Protein AF-A0A8R1TN82-F1 (afdb_monomer)

Secondary structure (DSSP, 8-state):
-EEEETTEEEE-----GGGGGGGT--S-TTSHHHHHHHHHHHHHHHHHHTT-TTT----SS------

Radius of gyration: 13.94 Å; Cα contacts (8 Å, |Δi|>4): 51; chains: 1; bounding box: 29×25×40 Å

Solvent-accessible surface area (backbone atoms only — not comparable to full-atom values): 4309 Å² total; per-residue (Å²): 87,67,50,82,48,97,94,44,72,47,73,76,43,82,67,54,48,89,55,36,48,82,77,69,50,78,68,64,56,82,40,72,70,34,51,51,51,32,52,52,50,33,52,52,56,44,30,50,75,72,70,42,43,82,81,62,66,75,80,89,69,93,80,81,69,96,127

Mean predicted aligned error: 4.21 Å

Structure (mmCIF, N/CA/C/O backbone):
data_AF-A0A8R1TN82-F1
#
_entry.id   AF-A0A8R1TN82-F1
#
loop_
_atom_site.group_PDB
_atom_site.id
_atom_site.type_symbol
_atom_site.label_atom_id
_atom_site.label_alt_id
_atom_site.label_comp_id
_atom_site.label_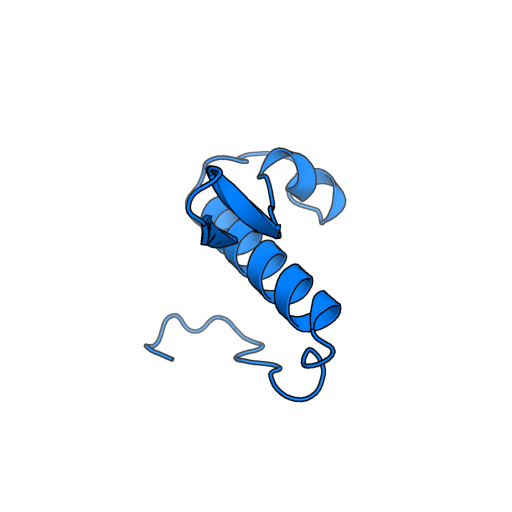asym_id
_atom_site.label_entity_id
_atom_site.label_seq_id
_atom_site.pdbx_PDB_ins_code
_atom_site.Cartn_x
_atom_site.Cartn_y
_atom_site.Cartn_z
_atom_site.occupancy
_atom_site.B_iso_or_equiv
_atom_site.auth_seq_id
_atom_site.auth_comp_id
_atom_site.auth_asym_id
_atom_site.auth_atom_id
_atom_site.pdbx_PDB_model_num
ATOM 1 N N . ILE A 1 1 ? -7.609 6.897 3.893 1.00 87.44 1 ILE A N 1
ATOM 2 C CA . ILE A 1 1 ? -9.058 6.912 4.212 1.00 87.44 1 ILE A CA 1
ATOM 3 C C . ILE A 1 1 ? -9.202 7.236 5.680 1.00 87.44 1 ILE A C 1
ATOM 5 O O . ILE A 1 1 ? -8.677 6.489 6.503 1.00 87.44 1 ILE A O 1
ATOM 9 N N . ALA A 1 2 ? -9.863 8.344 5.985 1.00 92.81 2 ALA A N 1
ATOM 10 C CA . ALA A 1 2 ? -10.196 8.749 7.339 1.00 92.81 2 ALA A CA 1
ATOM 11 C C . ALA A 1 2 ? -11.670 9.159 7.378 1.00 92.81 2 ALA A C 1
ATOM 13 O O . ALA A 1 2 ? -12.227 9.534 6.346 1.00 92.81 2 ALA A O 1
ATOM 14 N N . TYR A 1 3 ? -12.293 9.053 8.543 1.00 94.00 3 TYR A N 1
ATOM 15 C CA . TYR A 1 3 ? -13.623 9.598 8.791 1.00 94.00 3 TYR A CA 1
ATOM 16 C C . TYR A 1 3 ? -13.610 10.354 10.116 1.00 94.00 3 TYR A C 1
ATOM 18 O O . TYR A 1 3 ? -12.854 10.007 11.028 1.00 94.00 3 TYR A O 1
ATOM 26 N N . SER A 1 4 ? -14.452 11.374 10.222 1.00 95.06 4 SER A N 1
ATOM 27 C CA . SER A 1 4 ? -14.437 12.282 11.364 1.00 95.06 4 SER A CA 1
ATOM 28 C C . SER A 1 4 ? -15.241 11.744 12.544 1.00 95.06 4 SER A C 1
ATOM 30 O O . SER A 1 4 ? -16.347 11.222 12.388 1.00 95.06 4 SER A O 1
ATOM 32 N N . ARG A 1 5 ? -14.685 11.889 13.748 1.00 93.75 5 ARG A N 1
ATOM 33 C CA . ARG A 1 5 ? -15.386 11.754 15.030 1.00 93.75 5 ARG A CA 1
ATOM 34 C C . ARG A 1 5 ? -15.157 13.016 15.857 1.00 93.75 5 ARG A C 1
ATOM 36 O O . ARG A 1 5 ? -14.230 13.771 15.592 1.00 93.75 5 ARG A O 1
ATOM 43 N N . ILE A 1 6 ? -15.981 13.218 16.885 1.00 93.50 6 ILE A N 1
ATOM 44 C CA . ILE A 1 6 ? -15.875 14.372 17.798 1.00 93.50 6 ILE A CA 1
ATOM 45 C C . ILE A 1 6 ? -14.481 14.451 18.449 1.00 93.50 6 ILE A C 1
ATOM 47 O O . ILE A 1 6 ? -13.948 15.537 18.631 1.00 93.50 6 ILE A O 1
ATOM 51 N N . GLU A 1 7 ? -13.875 13.303 18.755 1.00 94.00 7 GLU A N 1
ATOM 52 C CA . GLU A 1 7 ? -12.541 13.205 19.367 1.00 94.00 7 GLU A CA 1
ATOM 53 C C . GLU A 1 7 ? -11.383 13.412 18.369 1.00 94.00 7 GLU A C 1
ATOM 55 O O . GLU A 1 7 ? -10.233 13.542 18.785 1.00 94.00 7 GLU A O 1
ATOM 60 N N . GLY A 1 8 ? -11.663 13.425 17.061 1.00 93.44 8 GLY A N 1
ATOM 61 C CA . GLY A 1 8 ? -10.670 13.514 15.991 1.00 93.44 8 GLY A CA 1
ATOM 62 C C . GLY A 1 8 ? -10.960 12.579 14.813 1.00 93.44 8 GLY A C 1
ATOM 63 O O . GLY A 1 8 ? -11.849 11.724 14.862 1.00 93.44 8 GLY A O 1
ATOM 64 N N . ASP A 1 9 ? -10.197 12.736 13.731 1.00 95.06 9 ASP A N 1
ATOM 65 C CA . ASP A 1 9 ? -10.307 11.874 12.555 1.00 95.06 9 ASP A CA 1
ATOM 66 C C . ASP A 1 9 ? -9.706 10.492 12.823 1.00 95.06 9 ASP A C 1
ATOM 68 O O . ASP A 1 9 ? -8.557 10.347 13.244 1.00 95.06 9 ASP A O 1
ATOM 72 N N . VAL A 1 10 ? -10.475 9.449 12.521 1.00 92.88 10 VAL A N 1
ATOM 73 C CA . VAL A 1 10 ? -10.022 8.065 12.646 1.00 92.88 10 VAL A CA 1
ATOM 74 C C . VAL A 1 10 ? -9.527 7.575 11.294 1.00 92.88 10 VAL A C 1
ATOM 76 O O . VAL A 1 10 ? -10.280 7.480 10.323 1.00 92.88 10 VAL A O 1
ATOM 79 N N . ILE A 1 11 ? -8.247 7.214 11.237 1.00 93.12 11 ILE A N 1
ATOM 80 C CA . ILE A 1 11 ? -7.620 6.665 10.036 1.00 93.12 11 ILE A CA 1
ATOM 81 C C . ILE A 1 11 ? -8.009 5.189 9.894 1.00 93.12 11 ILE A C 1
ATOM 83 O O . ILE A 1 11 ? -7.646 4.344 10.710 1.00 93.12 11 ILE A O 1
ATOM 87 N N . VAL A 1 12 ? -8.714 4.855 8.814 1.00 92.44 12 VAL A N 1
ATOM 88 C CA . VAL A 1 12 ? -9.110 3.473 8.503 1.00 92.44 12 VAL A CA 1
ATOM 89 C C . VAL A 1 12 ? -7.964 2.720 7.837 1.00 92.44 12 VAL A C 1
ATOM 91 O O . VAL A 1 12 ? -7.629 1.605 8.247 1.00 92.44 12 VAL A O 1
ATOM 94 N N . CYS A 1 13 ? -7.373 3.336 6.811 1.00 93.00 13 CYS A N 1
ATOM 95 C CA . CYS A 1 13 ? -6.278 2.797 6.007 1.00 93.00 13 CYS A CA 1
ATOM 96 C C . CYS A 1 13 ? -5.398 3.938 5.483 1.00 93.00 13 CYS A C 1
ATOM 98 O O . CYS A 1 13 ? -5.909 4.985 5.068 1.00 93.00 13 CYS A O 1
ATOM 100 N N . SER A 1 14 ? -4.092 3.692 5.433 1.00 94.25 14 SER A N 1
ATOM 101 C CA . SER A 1 14 ? -3.076 4.556 4.829 1.00 94.25 14 SER A CA 1
ATOM 102 C C . SER A 1 14 ? -2.219 3.754 3.846 1.00 94.25 14 SER A C 1
ATOM 104 O O . SER A 1 14 ? -2.120 2.528 3.947 1.00 94.25 14 SER A O 1
ATOM 106 N N . ALA A 1 15 ? -1.622 4.447 2.882 1.00 94.38 15 ALA A N 1
ATOM 107 C CA . ALA A 1 15 ? -0.595 3.927 1.989 1.00 94.38 15 ALA A CA 1
ATOM 108 C C . ALA A 1 15 ? 0.369 5.067 1.662 1.00 94.38 15 ALA A C 1
ATOM 110 O O . ALA A 1 15 ? -0.053 6.221 1.571 1.00 94.38 15 ALA A O 1
ATOM 111 N N . TYR A 1 16 ? 1.644 4.739 1.481 1.00 94.12 16 TYR A N 1
ATOM 112 C CA . TYR A 1 16 ? 2.684 5.725 1.223 1.00 94.12 16 TYR A CA 1
ATOM 113 C C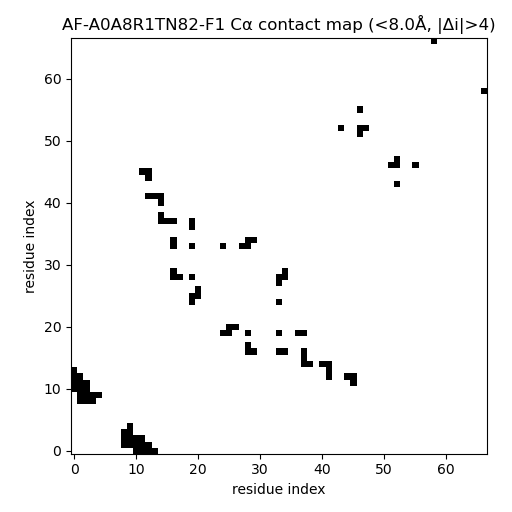 . TYR A 1 16 ? 3.557 5.321 0.040 1.00 94.12 16 TYR A C 1
ATOM 115 O O . TYR A 1 16 ? 3.845 4.142 -0.160 1.00 94.12 16 TYR A O 1
ATOM 123 N N . SER A 1 17 ? 4.062 6.307 -0.704 1.00 91.75 17 SER A N 1
ATOM 124 C CA . SER A 1 17 ? 4.911 6.040 -1.870 1.00 91.75 17 SER A CA 1
ATOM 125 C C . SER A 1 17 ? 6.238 5.370 -1.524 1.00 91.75 17 SER A C 1
ATOM 127 O O . SER A 1 17 ? 6.796 4.659 -2.351 1.00 91.75 17 SER A O 1
ATOM 129 N N . HIS A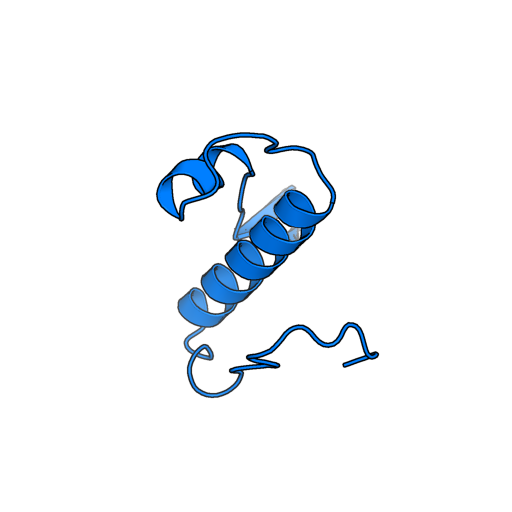 1 18 ? 6.734 5.531 -0.295 1.00 92.19 18 HIS A N 1
ATOM 130 C CA . HIS A 1 18 ? 7.944 4.846 0.167 1.00 92.19 18 HIS A CA 1
ATOM 131 C C . HIS A 1 18 ? 7.756 3.333 0.360 1.00 92.19 18 HIS A C 1
ATOM 133 O O . HIS A 1 18 ? 8.739 2.620 0.532 1.00 92.19 18 HIS A O 1
ATOM 139 N N . GLU A 1 19 ? 6.519 2.826 0.318 1.00 92.69 19 GLU A N 1
ATOM 140 C CA . GLU A 1 19 ? 6.242 1.387 0.308 1.00 92.69 19 GLU A CA 1
ATOM 141 C C . GLU A 1 19 ? 6.332 0.787 -1.107 1.00 92.69 19 GLU A C 1
ATOM 143 O O . GLU A 1 19 ? 6.521 -0.421 -1.249 1.00 92.69 19 GLU A O 1
ATOM 148 N N . LEU A 1 20 ? 6.233 1.606 -2.163 1.00 92.06 20 LEU A N 1
ATOM 149 C CA . LEU A 1 20 ? 6.252 1.143 -3.556 1.00 92.06 20 LEU A CA 1
ATOM 150 C C . LEU A 1 20 ? 7.532 0.403 -3.989 1.00 92.06 20 LEU A C 1
ATOM 152 O O . LEU A 1 20 ? 7.404 -0.525 -4.794 1.00 92.06 20 LEU A O 1
ATOM 156 N N . PRO A 1 21 ? 8.738 0.693 -3.452 1.00 93.25 21 PRO A N 1
ATOM 157 C CA . PRO A 1 21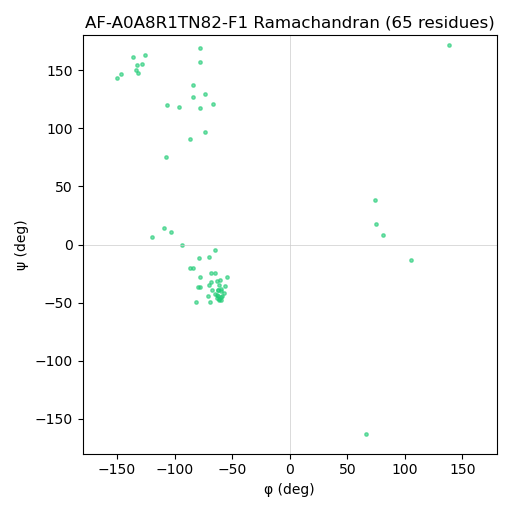 ? 9.929 -0.114 -3.720 1.00 93.25 21 PRO A CA 1
ATOM 158 C C . PRO A 1 21 ? 9.753 -1.603 -3.408 1.00 93.25 21 PRO A C 1
ATOM 160 O O . PRO A 1 21 ? 10.356 -2.435 -4.084 1.00 93.25 21 PRO A O 1
ATOM 163 N N . ARG A 1 22 ? 8.880 -1.961 -2.453 1.00 93.00 22 ARG A N 1
ATOM 164 C CA . ARG A 1 22 ? 8.544 -3.361 -2.139 1.00 93.00 22 ARG A CA 1
ATOM 165 C C . ARG A 1 22 ? 7.751 -4.050 -3.256 1.00 93.00 22 ARG A C 1
ATOM 167 O O . ARG A 1 22 ? 7.811 -5.268 -3.371 1.00 93.00 22 ARG A O 1
ATOM 174 N N . TYR A 1 23 ? 7.038 -3.280 -4.074 1.00 92.75 23 TYR A N 1
ATOM 175 C CA . TYR A 1 23 ? 6.197 -3.760 -5.175 1.00 92.75 23 TYR A CA 1
ATOM 176 C C . TYR A 1 23 ? 6.852 -3.575 -6.556 1.00 92.75 23 TYR A C 1
ATOM 178 O O . TYR A 1 23 ? 6.194 -3.748 -7.575 1.00 92.75 23 TYR A O 1
ATOM 186 N N . GLY A 1 24 ? 8.144 -3.228 -6.605 1.00 92.94 24 GLY A N 1
ATOM 187 C CA . GLY A 1 24 ? 8.934 -3.157 -7.841 1.00 92.94 24 GLY A CA 1
ATOM 188 C C . GLY A 1 24 ? 9.241 -1.745 -8.354 1.00 92.94 24 GLY A C 1
ATOM 189 O O . GLY A 1 24 ? 10.151 -1.595 -9.171 1.00 92.94 24 GLY A O 1
ATOM 190 N N . ILE A 1 25 ? 8.584 -0.695 -7.846 1.00 90.50 25 ILE A N 1
ATOM 191 C CA . ILE A 1 25 ? 8.867 0.698 -8.241 1.00 90.50 25 ILE A CA 1
ATOM 192 C C . ILE A 1 25 ? 10.004 1.245 -7.372 1.00 90.50 25 ILE A C 1
ATOM 194 O O . ILE A 1 25 ? 9.788 1.778 -6.286 1.00 90.50 25 ILE A O 1
ATOM 198 N N . LYS A 1 26 ? 11.244 1.085 -7.841 1.00 90.62 26 LYS A N 1
ATOM 199 C CA . LYS A 1 26 ? 12.451 1.448 -7.072 1.00 90.62 26 LYS A CA 1
ATOM 200 C C . LYS A 1 26 ? 12.755 2.949 -7.053 1.00 90.62 26 LYS A C 1
ATOM 202 O O . LYS A 1 26 ? 13.389 3.426 -6.119 1.00 90.62 26 LYS A O 1
ATOM 207 N N . VAL A 1 27 ? 12.349 3.677 -8.090 1.00 91.12 27 VAL A N 1
ATOM 208 C CA . VAL A 1 27 ? 12.665 5.100 -8.294 1.00 91.12 27 VAL A CA 1
ATOM 209 C C . VAL A 1 27 ? 11.424 5.857 -8.753 1.00 91.12 27 VAL A C 1
ATOM 211 O O . VAL A 1 27 ? 10.473 5.254 -9.241 1.00 91.12 27 VAL A O 1
ATOM 214 N N . GLY A 1 28 ? 11.436 7.185 -8.619 1.00 90.25 28 GLY A N 1
ATOM 215 C CA . GLY A 1 28 ? 10.340 8.026 -9.105 1.00 90.25 28 GLY A CA 1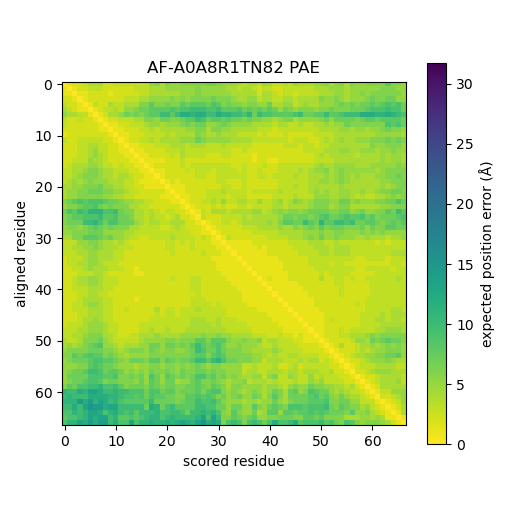
ATOM 216 C C . GLY A 1 28 ? 9.073 7.957 -8.251 1.00 90.25 28 GLY A C 1
ATOM 217 O O . GLY A 1 28 ? 7.981 8.015 -8.793 1.00 90.25 28 GLY A O 1
ATOM 218 N N . LEU A 1 29 ? 9.207 7.880 -6.924 1.00 89.62 29 LEU A N 1
ATOM 219 C CA . LEU A 1 29 ? 8.101 7.678 -5.968 1.00 89.62 29 LEU A CA 1
ATOM 220 C C . LEU A 1 29 ? 7.074 8.827 -5.898 1.00 89.62 29 LEU A C 1
ATOM 222 O O . LEU A 1 29 ? 6.074 8.735 -5.189 1.00 89.62 29 LEU A O 1
ATOM 226 N N . THR A 1 30 ? 7.319 9.916 -6.619 1.00 92.88 30 THR A N 1
ATOM 227 C CA . THR A 1 30 ? 6.482 11.122 -6.650 1.00 92.88 30 THR A CA 1
ATOM 228 C C . THR A 1 30 ? 5.940 11.441 -8.046 1.00 92.88 30 THR A C 1
ATOM 230 O O . THR A 1 30 ? 5.329 12.488 -8.233 1.00 92.88 30 THR A O 1
ATOM 233 N N . ASN A 1 31 ? 6.151 10.568 -9.039 1.00 94.56 31 ASN A N 1
ATOM 234 C CA . ASN A 1 31 ? 5.577 10.745 -10.374 1.00 94.56 31 ASN A CA 1
ATOM 235 C C . ASN A 1 31 ? 4.087 10.339 -10.418 1.00 94.56 31 ASN A C 1
ATOM 237 O O . ASN A 1 31 ? 3.563 9.708 -9.498 1.00 94.56 31 ASN A O 1
ATOM 241 N N . TYR A 1 32 ? 3.411 10.672 -11.521 1.00 92.62 32 TYR A N 1
ATOM 242 C CA . TYR A 1 32 ? 1.995 10.344 -11.729 1.00 92.62 32 TYR A CA 1
ATOM 243 C C . TYR A 1 32 ? 1.715 8.833 -11.621 1.00 92.62 32 TYR A C 1
ATOM 245 O O . TYR A 1 32 ? 0.772 8.420 -10.950 1.00 92.62 32 TYR A O 1
ATOM 253 N N . ALA A 1 33 ? 2.588 7.997 -12.194 1.00 92.06 33 ALA A N 1
ATOM 254 C CA . ALA A 1 33 ? 2.462 6.540 -12.123 1.00 92.06 33 ALA A CA 1
ATOM 255 C C . ALA A 1 33 ? 2.540 6.002 -10.678 1.00 92.06 33 ALA A C 1
ATOM 257 O O . ALA A 1 33 ? 1.777 5.116 -10.302 1.00 92.06 33 ALA A O 1
ATOM 258 N N . SER A 1 34 ? 3.414 6.564 -9.838 1.00 93.19 34 SER A N 1
ATOM 259 C CA . SER A 1 34 ? 3.524 6.215 -8.417 1.00 93.19 34 SER A CA 1
ATOM 260 C C . SER A 1 34 ? 2.323 6.705 -7.613 1.00 93.19 34 SER A C 1
ATOM 262 O O . SER A 1 34 ? 1.873 6.012 -6.702 1.00 93.19 34 SER A O 1
ATOM 264 N N . ALA A 1 35 ? 1.754 7.864 -7.951 1.00 94.50 35 ALA A N 1
ATOM 265 C CA . ALA A 1 35 ? 0.506 8.325 -7.343 1.00 94.50 35 ALA A CA 1
ATOM 266 C C . ALA A 1 35 ? -0.653 7.361 -7.660 1.00 94.50 35 ALA A C 1
ATOM 268 O O . ALA A 1 35 ? -1.378 6.945 -6.758 1.00 94.50 35 ALA A O 1
ATOM 269 N N . TYR A 1 36 ? -0.764 6.907 -8.912 1.00 92.94 36 TYR A N 1
ATOM 270 C CA . TYR A 1 36 ? -1.740 5.884 -9.292 1.00 92.94 36 TYR A CA 1
ATOM 271 C C . TYR A 1 36 ? -1.507 4.559 -8.546 1.00 92.94 36 TYR A C 1
ATOM 273 O O . TYR A 1 36 ? -2.425 4.010 -7.937 1.00 92.94 36 TYR A O 1
ATOM 281 N N . ALA A 1 37 ? -0.260 4.078 -8.502 1.00 93.56 37 ALA A N 1
ATOM 282 C CA . ALA A 1 37 ? 0.093 2.843 -7.805 1.00 93.56 37 ALA A CA 1
ATOM 283 C C . ALA A 1 37 ? -0.169 2.914 -6.288 1.00 93.56 37 ALA A C 1
ATOM 285 O O . ALA A 1 37 ? -0.644 1.942 -5.699 1.00 93.56 37 ALA A O 1
ATOM 286 N N . THR A 1 38 ? 0.096 4.056 -5.643 1.00 95.12 38 THR A N 1
ATOM 287 C CA . THR A 1 38 ? -0.235 4.251 -4.220 1.00 95.12 38 THR A CA 1
ATOM 288 C C . THR A 1 38 ? -1.740 4.289 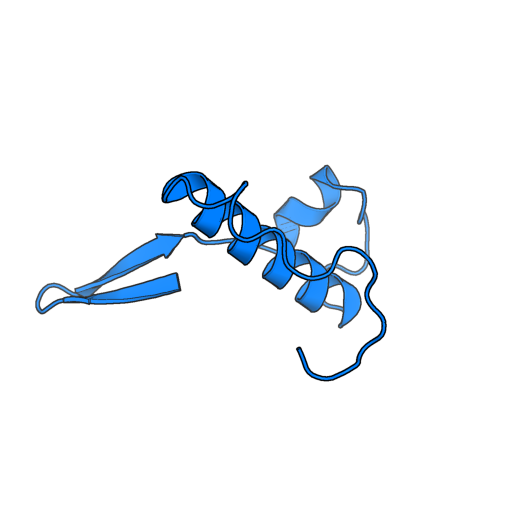-3.976 1.00 95.12 38 THR A C 1
ATOM 290 O O . THR A 1 38 ? -2.199 3.694 -2.999 1.00 95.12 38 THR A O 1
ATOM 293 N N . GLY A 1 39 ? -2.514 4.921 -4.863 1.00 94.06 39 GLY A N 1
ATOM 294 C CA . GLY A 1 39 ? -3.978 4.896 -4.827 1.00 94.06 39 GLY A CA 1
ATOM 295 C C . GLY A 1 39 ? -4.533 3.475 -4.940 1.00 94.06 39 GLY A C 1
ATOM 296 O O . GLY A 1 39 ? -5.331 3.054 -4.098 1.00 94.06 39 GLY A O 1
ATOM 297 N N . LEU A 1 40 ? -4.037 2.697 -5.908 1.00 93.44 40 LEU A N 1
ATOM 298 C CA . LEU A 1 40 ? -4.400 1.289 -6.080 1.00 93.44 40 LEU A CA 1
ATOM 299 C C . LEU A 1 40 ? -4.047 0.457 -4.838 1.00 93.44 40 LEU A C 1
ATOM 301 O O . LEU A 1 40 ? -4.874 -0.313 -4.346 1.00 93.44 40 LEU A O 1
ATOM 305 N N . LEU A 1 41 ? -2.844 0.641 -4.287 1.00 94.50 41 LEU A N 1
ATOM 306 C CA . LEU A 1 41 ? -2.404 -0.037 -3.068 1.00 94.50 41 LEU A CA 1
ATOM 307 C C . LEU A 1 41 ? -3.325 0.276 -1.878 1.00 94.50 41 LEU A C 1
ATOM 309 O O . LEU A 1 41 ? -3.709 -0.630 -1.136 1.00 94.50 41 LEU A O 1
ATOM 313 N N . LEU A 1 42 ? -3.706 1.544 -1.706 1.00 94.88 42 LEU A N 1
ATOM 314 C CA . LEU A 1 42 ? -4.615 1.987 -0.652 1.00 94.88 42 LEU A CA 1
ATOM 315 C C . LEU A 1 42 ? -6.008 1.365 -0.802 1.00 94.88 42 LEU A C 1
ATOM 317 O O . LEU A 1 42 ? -6.552 0.859 0.183 1.00 94.88 42 LEU A O 1
ATOM 321 N N . ALA A 1 43 ? -6.560 1.359 -2.017 1.00 93.38 43 ALA A N 1
ATOM 322 C CA . ALA A 1 43 ? -7.862 0.766 -2.311 1.00 93.38 43 ALA A CA 1
ATOM 323 C C . ALA A 1 43 ? -7.871 -0.743 -2.022 1.00 93.38 43 ALA A C 1
ATOM 325 O O . ALA A 1 43 ? -8.745 -1.231 -1.304 1.00 93.38 43 ALA A O 1
ATOM 326 N N . ARG A 1 44 ? -6.848 -1.480 -2.479 1.00 93.25 44 ARG A N 1
ATOM 327 C CA . ARG A 1 44 ? -6.712 -2.921 -2.205 1.00 93.25 44 ARG A CA 1
ATOM 328 C C . ARG A 1 44 ? -6.548 -3.224 -0.723 1.00 93.25 44 ARG A C 1
ATOM 330 O O . ARG A 1 44 ? -7.207 -4.126 -0.212 1.00 93.25 44 ARG A O 1
ATOM 337 N N . ARG A 1 45 ? -5.719 -2.453 -0.014 1.00 94.19 45 ARG A N 1
ATOM 338 C CA . ARG A 1 45 ? -5.533 -2.584 1.440 1.00 94.19 45 ARG A CA 1
ATOM 339 C C . ARG A 1 45 ? -6.843 -2.360 2.191 1.00 94.19 45 ARG A C 1
ATOM 341 O O . ARG A 1 45 ? -7.127 -3.078 3.147 1.00 94.19 45 ARG A O 1
ATOM 348 N N . HIS A 1 46 ? -7.640 -1.388 1.756 1.00 94.12 46 HIS A N 1
ATOM 349 C CA . HIS A 1 46 ? -8.936 -1.113 2.358 1.00 94.12 46 HIS A CA 1
ATOM 350 C C . HIS A 1 46 ? -9.955 -2.225 2.093 1.00 94.12 46 HIS A C 1
ATOM 352 O O . HIS A 1 46 ? -10.534 -2.738 3.049 1.00 94.12 46 HIS A O 1
ATOM 358 N N . LEU A 1 47 ? -10.111 -2.651 0.835 1.00 94.12 47 LEU A N 1
ATOM 359 C CA . LEU A 1 47 ? -11.026 -3.731 0.445 1.00 94.12 47 LEU A CA 1
ATOM 360 C C . LEU A 1 47 ? -10.696 -5.058 1.140 1.00 94.12 47 LEU A C 1
ATOM 362 O O . LEU A 1 47 ? -11.603 -5.767 1.572 1.00 94.12 47 LEU A O 1
ATOM 366 N N . LEU A 1 48 ? -9.407 -5.370 1.305 1.00 93.44 48 LEU A N 1
ATOM 367 C CA . LEU A 1 48 ? -8.967 -6.547 2.053 1.00 93.44 48 LEU A CA 1
ATOM 368 C C . LEU A 1 48 ? -9.344 -6.446 3.537 1.00 93.44 48 LEU A C 1
ATOM 370 O O . LEU A 1 48 ? -9.844 -7.410 4.105 1.00 93.44 48 LEU A O 1
ATOM 374 N N . LYS A 1 49 ? -9.160 -5.272 4.158 1.00 92.06 49 LYS A N 1
ATOM 375 C CA . LYS A 1 49 ? -9.490 -5.046 5.575 1.00 92.06 49 LYS A CA 1
ATOM 376 C C . LYS A 1 49 ? -10.987 -5.194 5.871 1.00 92.06 49 LYS A C 1
ATOM 378 O O . LYS A 1 49 ? -11.335 -5.609 6.970 1.00 92.06 49 LYS A O 1
ATOM 383 N N . ILE A 1 50 ? -11.855 -4.860 4.916 1.00 93.69 50 ILE A N 1
ATOM 384 C CA . ILE A 1 50 ? -13.317 -4.999 5.049 1.00 93.69 50 ILE A CA 1
ATOM 385 C C . ILE A 1 50 ? -13.857 -6.333 4.504 1.00 93.69 50 ILE A C 1
ATOM 387 O O . ILE A 1 50 ? -15.059 -6.563 4.567 1.00 93.69 50 ILE A O 1
ATOM 391 N N . GLY A 1 51 ? -12.996 -7.207 3.968 1.00 92.62 51 GLY A N 1
ATOM 392 C CA . GLY A 1 51 ? -13.388 -8.526 3.456 1.00 92.62 51 GLY A CA 1
ATOM 393 C C . GLY A 1 51 ? -14.110 -8.518 2.104 1.00 92.62 51 GLY A C 1
ATOM 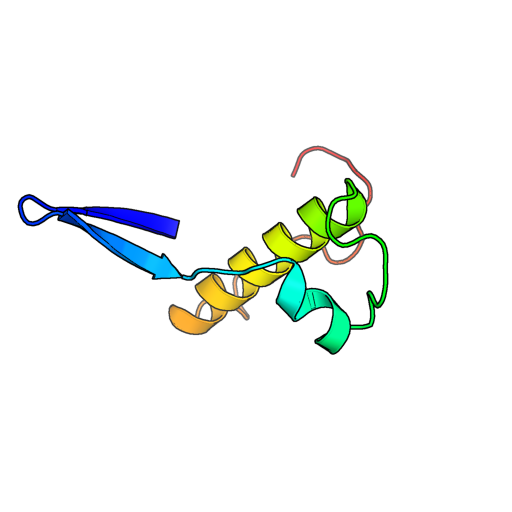394 O O . GLY A 1 51 ? -14.737 -9.507 1.749 1.00 92.62 51 GLY A O 1
ATOM 395 N N . LEU A 1 52 ? -14.027 -7.427 1.335 1.00 92.50 52 LEU A N 1
ATOM 396 C CA . LEU A 1 52 ? -14.710 -7.273 0.039 1.00 92.50 52 LEU A CA 1
ATOM 397 C C . LEU A 1 52 ? -13.750 -7.292 -1.161 1.00 92.50 52 LEU A C 1
ATOM 399 O O . LEU A 1 52 ? -14.120 -6.901 -2.268 1.00 92.50 52 LEU A O 1
ATOM 403 N N . ALA A 1 53 ? -12.507 -7.732 -0.950 1.00 88.94 53 ALA A N 1
ATOM 404 C CA . ALA A 1 53 ? -11.480 -7.772 -1.991 1.00 88.94 53 ALA A CA 1
ATOM 405 C C . ALA A 1 53 ? -11.841 -8.689 -3.171 1.00 88.94 53 ALA A C 1
ATOM 407 O O . ALA A 1 53 ? -11.499 -8.370 -4.307 1.00 88.94 53 ALA A O 1
ATOM 408 N N . GLU A 1 54 ? -12.533 -9.802 -2.913 1.00 89.00 54 GLU A N 1
ATOM 409 C CA . GLU A 1 54 ? -12.939 -10.750 -3.959 1.00 89.00 54 GLU A CA 1
ATOM 410 C C . GLU A 1 54 ? -14.157 -10.264 -4.748 1.00 89.00 54 GLU A C 1
ATOM 412 O O . GLU A 1 54 ? -14.219 -10.459 -5.961 1.00 89.00 54 GLU A O 1
ATOM 417 N N . THR A 1 55 ? -15.099 -9.601 -4.072 1.00 91.19 55 THR A N 1
ATOM 418 C CA . THR A 1 55 ? -16.324 -9.069 -4.682 1.00 91.19 55 THR A CA 1
ATOM 419 C C . THR A 1 55 ? -16.024 -7.875 -5.583 1.00 91.19 55 THR A C 1
ATOM 421 O O . THR A 1 55 ? -16.525 -7.800 -6.702 1.00 91.19 55 THR A O 1
ATOM 424 N N . TYR A 1 56 ? -15.180 -6.948 -5.121 1.00 88.75 56 TYR A N 1
ATOM 425 C CA . TYR A 1 56 ? -14.845 -5.729 -5.857 1.00 88.75 56 TYR A CA 1
ATOM 426 C C . TYR A 1 56 ? -13.428 -5.798 -6.415 1.00 88.75 56 TYR A C 1
ATOM 428 O O . TYR A 1 56 ? -12.493 -5.149 -5.936 1.00 88.75 56 TYR A O 1
ATOM 436 N N . LYS A 1 57 ? -13.275 -6.589 -7.481 1.00 88.31 57 LYS A N 1
ATOM 437 C CA . LYS A 1 57 ? -12.012 -6.673 -8.216 1.00 88.31 57 LYS A CA 1
ATOM 438 C C . LYS A 1 57 ? -11.692 -5.386 -8.968 1.00 88.31 57 LYS A C 1
ATOM 440 O O . LYS A 1 57 ? -10.524 -5.043 -9.011 1.00 88.31 57 LYS A O 1
ATOM 445 N N . GLY A 1 58 ? -12.662 -4.624 -9.464 1.00 88.50 58 GLY A N 1
ATOM 446 C CA . GLY A 1 58 ? -12.370 -3.442 -10.288 1.00 88.50 58 GLY A CA 1
ATOM 447 C C . GLY A 1 58 ? -11.725 -3.813 -11.630 1.00 88.50 58 GLY A C 1
ATOM 448 O O . GLY A 1 58 ? -11.783 -4.971 -12.038 1.00 88.50 58 GLY A O 1
ATOM 449 N N . VAL A 1 59 ? -11.114 -2.838 -12.304 1.00 89.19 59 VAL A N 1
ATOM 450 C CA . VAL A 1 59 ? -10.491 -3.034 -13.624 1.00 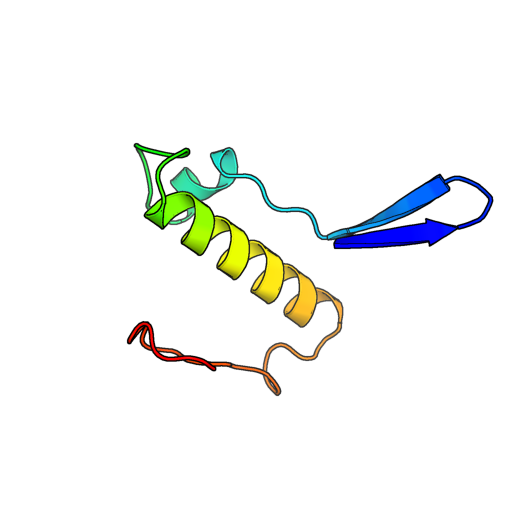89.19 59 VAL A CA 1
ATOM 451 C C . VAL A 1 59 ? -9.072 -3.592 -13.473 1.00 89.19 59 VAL A C 1
ATOM 453 O O . VAL A 1 59 ? -8.257 -3.036 -12.735 1.00 89.19 59 VAL A O 1
ATOM 456 N N . GLU A 1 60 ? -8.779 -4.703 -14.154 1.00 85.94 60 GLU A N 1
ATOM 457 C CA . GLU A 1 60 ? -7.455 -5.346 -14.123 1.00 85.94 60 GLU A CA 1
ATOM 458 C C . GLU A 1 60 ? -6.446 -4.650 -15.053 1.00 85.94 60 GLU A C 1
ATOM 460 O O . GLU A 1 60 ? -5.281 -4.494 -14.688 1.00 85.94 60 GLU A O 1
ATOM 465 N N . GLU A 1 61 ? -6.899 -4.165 -16.213 1.00 87.56 61 GLU A N 1
ATOM 466 C CA . GLU A 1 61 ? -6.074 -3.456 -17.195 1.00 87.56 61 GLU A CA 1
ATOM 467 C C . GLU A 1 61 ? -6.387 -1.956 -17.202 1.00 87.56 61 GLU A C 1
ATOM 469 O O . GLU A 1 61 ? -7.507 -1.538 -17.477 1.00 87.56 61 GLU A O 1
ATOM 474 N N . ALA A 1 62 ? -5.390 -1.120 -16.913 1.00 83.62 62 ALA A N 1
ATOM 475 C CA . ALA A 1 62 ? -5.566 0.329 -16.927 1.00 83.62 62 ALA A CA 1
ATOM 476 C C . ALA A 1 62 ? -5.659 0.858 -18.374 1.00 83.62 62 ALA A C 1
ATOM 478 O O . ALA A 1 62 ? -4.635 1.099 -19.010 1.00 83.62 62 ALA A O 1
ATOM 479 N N . ASN A 1 63 ? -6.881 1.049 -18.878 1.00 89.31 63 ASN A N 1
ATOM 480 C CA . ASN A 1 63 ? -7.184 1.666 -20.180 1.00 89.31 63 ASN A CA 1
ATOM 481 C C . ASN A 1 63 ? -7.293 3.201 -20.120 1.00 89.31 63 ASN A C 1
ATOM 483 O O . ASN A 1 63 ? -7.138 3.862 -21.141 1.00 89.31 63 ASN A O 1
ATOM 487 N N . GLY A 1 64 ? -7.513 3.769 -18.930 1.00 85.44 64 GLY A N 1
ATOM 488 C CA . GLY A 1 64 ? -7.660 5.215 -18.735 1.00 85.44 64 GLY A CA 1
ATOM 489 C C . GLY A 1 64 ? -9.053 5.759 -19.057 1.00 85.44 64 GLY A C 1
ATOM 490 O O . GLY A 1 64 ? -9.222 6.976 -19.056 1.00 85.44 64 GLY A O 1
ATOM 491 N N . ASP A 1 65 ? -10.025 4.880 -19.309 1.00 87.06 65 ASP A N 1
ATOM 492 C CA . ASP A 1 65 ? -11.430 5.256 -19.455 1.00 87.06 65 ASP A CA 1
ATOM 493 C C . ASP A 1 65 ? -12.068 5.505 -18.076 1.00 87.06 65 ASP A C 1
ATOM 495 O O . ASP A 1 65 ? -11.603 4.988 -17.055 1.00 87.06 65 ASP A O 1
ATOM 499 N N . ASP A 1 66 ? -13.154 6.280 -18.048 1.00 85.00 66 ASP A N 1
ATOM 500 C CA . ASP A 1 66 ? -13.925 6.520 -16.825 1.00 85.00 66 ASP A CA 1
ATOM 501 C C . ASP A 1 66 ? -14.617 5.218 -16.358 1.00 85.00 66 ASP A C 1
ATOM 503 O O . ASP A 1 66 ? -15.422 4.636 -17.092 1.00 85.00 66 ASP A O 1
ATOM 507 N N . TYR A 1 67 ? -14.305 4.777 -15.130 1.00 82.69 67 TYR A N 1
ATOM 508 C CA . TYR A 1 67 ? -14.844 3.582 -14.456 1.00 82.69 67 TYR A CA 1
ATOM 509 C C . TYR A 1 67 ? -15.428 3.914 -13.078 1.00 82.69 67 TYR A C 1
ATOM 511 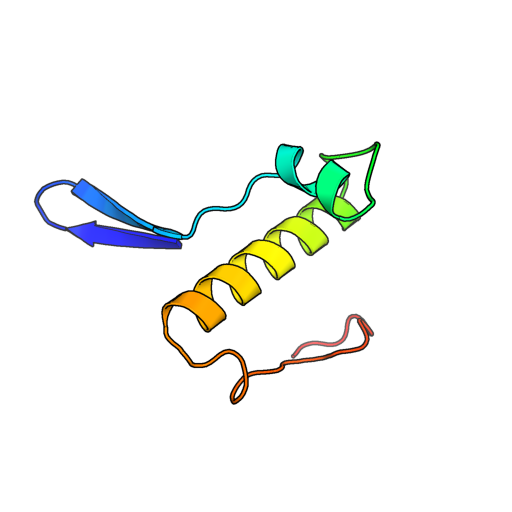O O . TYR A 1 67 ? -14.777 4.681 -12.328 1.00 82.69 67 TYR A O 1
#

pLDDT: mean 91.76, std 2.89, range [82.69, 95.12]

Organism: Onchocerca volvulus (NCBI:txid6282)

Sequence (67 aa):
IAYSRIEGDVIVCSAYSHELPRYGIKVGLTNYASAYATGLLLARRHLLKIGLAETYKGVEEANGDDY

Nearest PDB structures (foldseek):
  7qgg-assembly1_F  TM=1.000E+00  e=2.231E-05  Rattus norvegicus
  4v91-assembly1_D  TM=9.703E-01  e=5.773E-05  Kluyveromyces lactis
  9axt-assembly1_BQ  TM=9.851E-01  e=1.138E-04  Schizosaccharomyces pombe
  7qiz-assembly1_G  TM=9.844E-01  e=1.960E-04  Solanum lycopersicum
  3jbp-assembly1_AR  TM=9.877E-01  e=9.998E-04  Plasmodium falciparum 3D7

InterPro domains:
  IPR005485 Large ribosomal subunit protein uL18, eukaryota/archaea [PF17144] (1-67)
  IPR005485 Large ribosomal subunit protein uL18, eukaryota/archaea [PTHR23410] (1-67)
  IPR057268 Large ribosomal subunit protein uL18 [cd00432] (7-47)

Foldseek 3Di:
DWDADPVGIDDQFAFALVCCVVVPCVDDSPDPVNVVVRVVVRVCVNCVVVVNCVVPVDDPDPPPDDD